Protein AF-A0A7V5LH47-F1 (afdb_monomer)

Foldseek 3Di:
DLVVVVVVPDDSVQDDDDDPDQVDQPADPPDPVSVVNRPDDDDDDDDD

Mean predicted aligned error: 3.52 Å

Structure (mmCIF, N/CA/C/O backbone):
data_AF-A0A7V5LH47-F1
#
_entry.id   AF-A0A7V5LH47-F1
#
loop_
_atom_site.group_PDB
_atom_site.id
_atom_site.type_symbol
_atom_site.label_atom_id
_atom_site.label_alt_id
_atom_site.label_comp_id
_atom_site.label_asym_id
_atom_site.label_entity_id
_atom_site.label_seq_id
_atom_site.pdbx_PDB_ins_code
_atom_site.Cartn_x
_atom_site.Cartn_y
_atom_site.Cartn_z
_atom_site.occupancy
_atom_site.B_iso_or_equiv
_atom_site.auth_seq_id
_atom_site.auth_comp_id
_atom_site.auth_asym_id
_atom_site.auth_atom_id
_atom_site.pdbx_PDB_model_num
ATOM 1 N N . VAL A 1 1 ? -0.045 -2.329 6.077 1.00 85.62 1 VAL A N 1
ATOM 2 C CA . VAL A 1 1 ? 0.045 -0.846 6.105 1.00 85.62 1 VAL A CA 1
ATOM 3 C C . VAL A 1 1 ? -0.978 -0.228 7.050 1.00 85.62 1 VAL A C 1
ATOM 5 O O . VAL A 1 1 ? -0.556 0.381 8.017 1.00 85.62 1 VAL A O 1
ATOM 8 N N . ALA A 1 2 ? -2.290 -0.415 6.856 1.00 89.44 2 ALA A N 1
ATOM 9 C CA . ALA A 1 2 ? -3.293 0.162 7.767 1.00 89.44 2 ALA A CA 1
ATOM 10 C C . ALA A 1 2 ? -3.082 -0.208 9.246 1.00 89.44 2 ALA A C 1
ATOM 12 O O . ALA A 1 2 ? -3.142 0.670 10.097 1.00 89.44 2 ALA A O 1
ATOM 13 N N . ASN A 1 3 ? -2.718 -1.462 9.536 1.00 92.00 3 ASN A N 1
ATOM 14 C CA . ASN A 1 3 ? -2.434 -1.913 10.904 1.00 92.00 3 ASN A CA 1
ATOM 15 C C . ASN A 1 3 ? -1.336 -1.095 11.600 1.00 92.00 3 ASN A C 1
ATOM 17 O O . ASN A 1 3 ? -1.443 -0.856 12.795 1.00 92.00 3 ASN A O 1
ATOM 21 N N . PHE A 1 4 ? -0.326 -0.623 10.859 1.00 93.81 4 PHE A N 1
ATOM 22 C CA . PHE A 1 4 ? 0.721 0.237 11.415 1.00 93.81 4 PHE A CA 1
ATOM 23 C C . PHE A 1 4 ? 0.147 1.583 11.872 1.00 93.81 4 PHE A C 1
ATOM 25 O O . PHE A 1 4 ? 0.477 2.073 12.943 1.00 93.81 4 PHE A O 1
ATOM 32 N N . PHE A 1 5 ? -0.754 2.186 11.098 1.00 92.44 5 PHE A N 1
ATOM 33 C CA . PHE A 1 5 ? -1.384 3.447 11.492 1.00 92.44 5 PHE A CA 1
ATOM 34 C C . PHE A 1 5 ? -2.337 3.273 12.676 1.00 92.44 5 PHE A C 1
ATOM 36 O O . PHE A 1 5 ? -2.372 4.124 13.560 1.00 92.44 5 PHE A O 1
ATOM 43 N N . ILE A 1 6 ? -3.057 2.150 12.723 1.00 93.75 6 ILE A N 1
ATOM 44 C CA . ILE A 1 6 ? -3.940 1.808 13.844 1.00 93.75 6 ILE A CA 1
ATOM 45 C C . ILE A 1 6 ? -3.125 1.621 15.128 1.00 93.75 6 ILE A C 1
ATOM 47 O O . ILE A 1 6 ? -3.475 2.195 16.156 1.00 93.75 6 ILE A O 1
ATOM 51 N N . SER A 1 7 ? -2.003 0.892 15.075 1.00 95.81 7 SER A N 1
ATOM 52 C CA . SER A 1 7 ? -1.129 0.713 16.245 1.00 95.81 7 SER A CA 1
ATOM 53 C C . SER A 1 7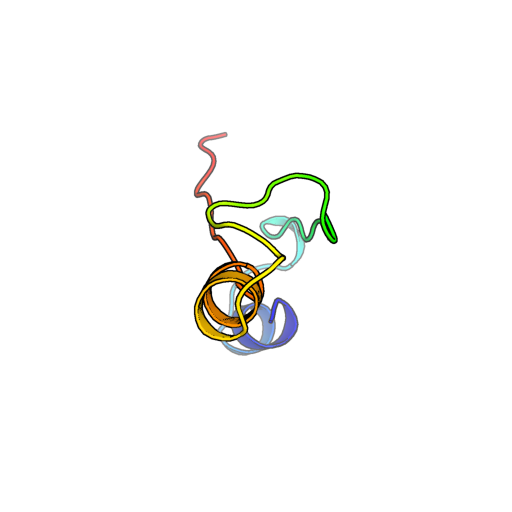 ? -0.479 2.017 16.712 1.00 95.81 7 SER A C 1
ATOM 55 O O . SER A 1 7 ? -0.139 2.140 17.881 1.00 95.81 7 SER A O 1
ATOM 57 N N . ASN A 1 8 ? -0.331 2.996 15.817 1.00 95.81 8 ASN A N 1
ATOM 58 C CA . ASN A 1 8 ? 0.144 4.345 16.133 1.00 95.81 8 ASN A CA 1
ATOM 59 C C . ASN A 1 8 ? -0.993 5.316 16.528 1.00 95.81 8 ASN A C 1
ATOM 61 O O . ASN A 1 8 ? -0.770 6.521 16.611 1.00 95.81 8 ASN A O 1
ATOM 65 N N . GLY A 1 9 ? -2.210 4.819 16.781 1.00 94.81 9 GLY A N 1
ATOM 66 C CA . GLY A 1 9 ? -3.302 5.601 17.371 1.00 94.81 9 GLY A CA 1
ATOM 67 C C . GLY A 1 9 ? -4.254 6.282 16.382 1.00 94.81 9 GLY A C 1
ATOM 68 O O . GLY A 1 9 ? -5.109 7.061 16.806 1.00 94.81 9 GLY A O 1
ATOM 69 N N . ILE A 1 10 ? -4.163 6.005 15.075 1.00 93.12 10 ILE A N 1
ATOM 70 C CA . ILE A 1 10 ? -5.182 6.473 14.125 1.00 93.12 10 ILE A CA 1
ATOM 71 C C . ILE A 1 10 ? -6.436 5.603 14.254 1.00 93.12 10 ILE A C 1
ATOM 73 O O . ILE A 1 10 ? -6.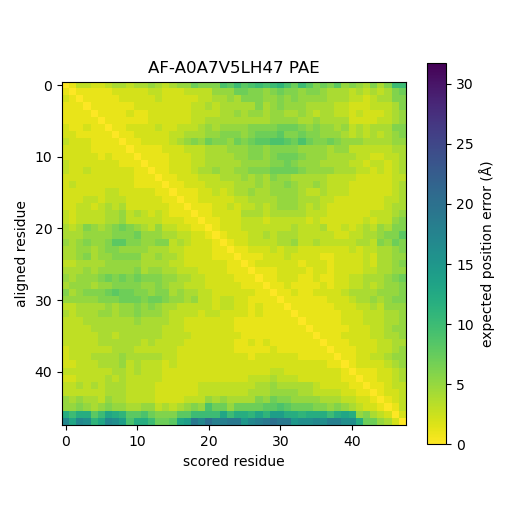378 4.393 14.040 1.00 93.12 10 ILE A O 1
ATOM 77 N N . ASP A 1 11 ? -7.581 6.232 14.546 1.00 94.75 11 ASP A N 1
ATOM 78 C CA . ASP A 1 11 ? -8.885 5.555 14.573 1.00 94.75 11 ASP A CA 1
ATOM 79 C C . ASP A 1 11 ? -9.130 4.809 13.241 1.00 94.75 11 ASP A C 1
ATOM 81 O O . ASP A 1 11 ? -9.145 5.455 12.183 1.00 94.75 11 ASP A O 1
ATOM 85 N N . PRO A 1 12 ? -9.360 3.478 13.261 1.00 92.88 12 PRO A N 1
ATOM 86 C CA . PRO A 1 12 ? -9.656 2.686 12.070 1.00 92.88 12 PRO A CA 1
ATOM 87 C C . PRO A 1 12 ? -10.779 3.263 11.200 1.00 92.88 12 PRO A C 1
ATOM 89 O O . PRO A 1 12 ? -10.722 3.151 9.979 1.00 92.88 12 PRO A O 1
ATOM 92 N N . LYS A 1 13 ? -11.769 3.945 11.794 1.00 93.94 13 LYS A N 1
ATOM 93 C CA . LYS A 1 13 ? -12.881 4.582 11.064 1.00 93.94 13 LYS A CA 1
ATOM 94 C C . LYS A 1 13 ? -12.435 5.729 10.153 1.00 93.94 13 LYS A C 1
ATOM 96 O O . LYS A 1 13 ? -13.199 6.161 9.292 1.00 93.94 13 LYS A O 1
ATOM 101 N N . ARG A 1 14 ? -11.220 6.252 10.345 1.00 92.25 14 ARG A N 1
ATOM 102 C CA . ARG A 1 14 ? -10.614 7.304 9.513 1.00 92.25 14 ARG A CA 1
ATOM 103 C C . ARG A 1 14 ? -9.777 6.747 8.363 1.00 92.25 14 ARG A C 1
ATOM 105 O O . ARG A 1 14 ? -9.292 7.531 7.550 1.00 92.25 14 ARG A O 1
ATOM 112 N N . LEU A 1 15 ? -9.585 5.430 8.291 1.00 92.62 15 LEU A N 1
ATOM 113 C CA . LEU A 1 15 ? -8.752 4.782 7.286 1.00 92.62 15 LEU A CA 1
ATOM 114 C C . LEU A 1 15 ? -9.623 4.050 6.263 1.00 92.62 15 LEU A C 1
ATOM 116 O O . LEU A 1 15 ? -10.486 3.250 6.612 1.00 92.62 15 LEU A O 1
ATOM 120 N N . LYS A 1 16 ? -9.348 4.286 4.979 1.00 92.88 16 LYS A N 1
ATOM 121 C CA . LYS A 1 16 ? -9.902 3.508 3.868 1.00 92.88 16 LYS A CA 1
ATOM 122 C C . LYS A 1 16 ? -8.748 2.885 3.094 1.00 92.88 16 LYS A C 1
ATOM 124 O O . LYS A 1 16 ? -7.888 3.604 2.594 1.00 92.88 16 LYS A O 1
ATOM 129 N N . VAL A 1 17 ? -8.738 1.559 2.995 1.00 93.31 17 VAL A N 1
ATOM 130 C CA . VAL A 1 17 ? -7.742 0.808 2.219 1.00 93.31 17 VAL A CA 1
ATOM 131 C C . VAL A 1 17 ? -8.395 0.330 0.934 1.00 93.31 17 VAL A C 1
ATOM 133 O O . VAL A 1 17 ? -9.464 -0.273 0.975 1.00 93.31 17 VAL A O 1
ATOM 136 N N . VAL A 1 18 ? -7.759 0.605 -0.201 1.00 93.50 18 VAL A N 1
ATOM 137 C CA . VAL A 1 18 ? -8.211 0.154 -1.521 1.00 93.50 18 VAL A CA 1
ATOM 138 C C . VAL A 1 18 ? -7.013 -0.455 -2.241 1.00 93.50 18 VAL A C 1
ATOM 140 O O . VAL A 1 18 ? -5.957 0.171 -2.305 1.00 93.50 18 VAL A O 1
ATOM 143 N N . GLY A 1 19 ? -7.166 -1.679 -2.746 1.00 93.25 19 GLY A N 1
ATOM 144 C CA . GLY A 1 19 ? -6.167 -2.333 -3.587 1.00 93.25 19 GLY A CA 1
ATOM 145 C C . GLY A 1 19 ? -6.515 -2.137 -5.057 1.00 93.25 19 GLY A C 1
ATOM 146 O O . GLY A 1 19 ? -7.541 -2.638 -5.500 1.00 93.25 19 GLY A O 1
ATOM 147 N N . TYR A 1 20 ? -5.674 -1.412 -5.795 1.00 93.75 20 TYR A N 1
ATOM 148 C CA . TYR A 1 20 ? -5.894 -1.126 -7.219 1.00 93.75 20 TYR A CA 1
ATOM 149 C C . TYR A 1 20 ? -5.202 -2.107 -8.176 1.00 93.75 20 TYR A C 1
ATOM 151 O O . TYR A 1 20 ? -5.452 -2.065 -9.378 1.00 93.75 20 TYR A O 1
ATOM 159 N N . GLY A 1 21 ? -4.322 -2.978 -7.673 1.00 92.44 21 GLY A N 1
ATOM 160 C CA . GLY A 1 21 ? -3.523 -3.862 -8.522 1.00 92.44 21 GLY A CA 1
ATOM 161 C C . GLY A 1 21 ? -2.775 -3.072 -9.599 1.00 92.44 21 GLY A C 1
ATOM 162 O O . GLY A 1 21 ? -2.109 -2.083 -9.302 1.00 92.44 21 GLY A O 1
ATOM 163 N N . GLU A 1 22 ? -2.933 -3.487 -10.851 1.00 91.69 22 GLU A N 1
ATOM 164 C CA . GLU A 1 22 ? -2.244 -2.910 -12.013 1.00 91.69 22 GLU A CA 1
ATOM 165 C C . GLU A 1 22 ? -3.068 -1.843 -12.750 1.00 91.69 22 GLU A C 1
ATOM 167 O O . GLU A 1 22 ? -2.659 -1.364 -13.802 1.00 91.69 22 GLU A O 1
ATOM 172 N N . GLN A 1 23 ? -4.227 -1.443 -12.216 1.00 93.81 23 GLN A N 1
ATOM 173 C CA . GLN A 1 23 ? -5.162 -0.554 -12.920 1.00 93.81 23 GLN A CA 1
ATOM 174 C C . GLN A 1 23 ? -4.624 0.869 -13.144 1.00 93.81 23 GLN A C 1
ATOM 176 O O . GLN A 1 23 ? -5.107 1.568 -14.030 1.00 93.81 23 GLN A O 1
ATOM 181 N N . PHE A 1 24 ? -3.639 1.307 -12.351 1.00 93.44 24 PHE A N 1
ATOM 182 C CA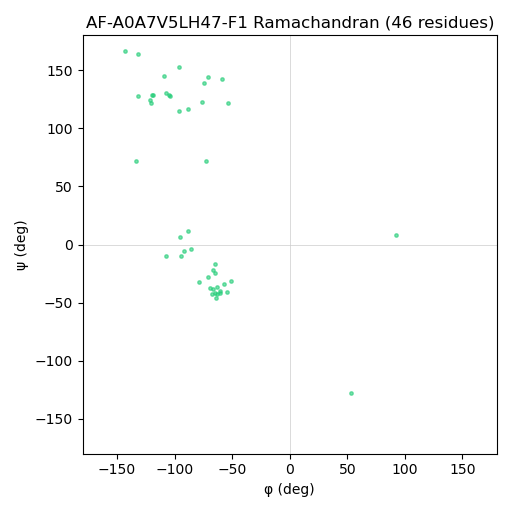 . PHE A 1 24 ? -3.087 2.667 -12.399 1.00 93.44 24 PHE A CA 1
ATOM 183 C C . PHE A 1 24 ? -1.544 2.663 -12.386 1.00 93.44 24 PHE A C 1
ATOM 185 O O . PHE A 1 24 ? -0.926 3.023 -11.368 1.00 93.44 24 PHE A O 1
ATOM 192 N N . PRO A 1 25 ? -0.904 2.242 -13.496 1.00 95.19 25 PRO A N 1
ATOM 193 C CA . PRO A 1 25 ? 0.546 2.271 -13.624 1.00 95.19 25 PRO A CA 1
ATOM 194 C C . PRO A 1 25 ? 1.043 3.717 -13.752 1.00 95.19 25 PRO A C 1
ATOM 196 O O . PRO A 1 25 ? 0.396 4.563 -14.366 1.00 95.19 25 PRO A O 1
ATOM 199 N N . ILE A 1 26 ? 2.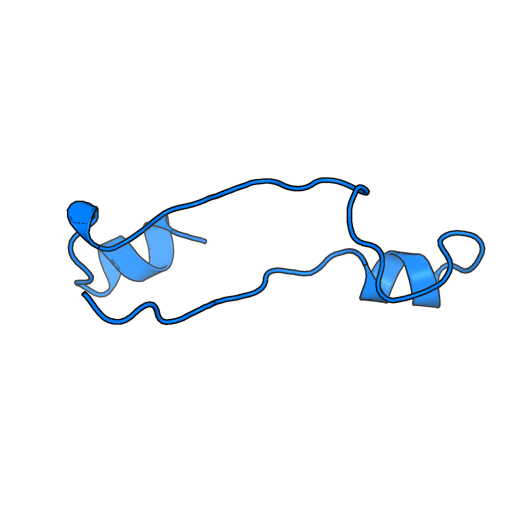206 3.997 -13.171 1.00 94.69 26 ILE A N 1
ATOM 200 C CA . ILE A 1 26 ? 2.927 5.275 -13.323 1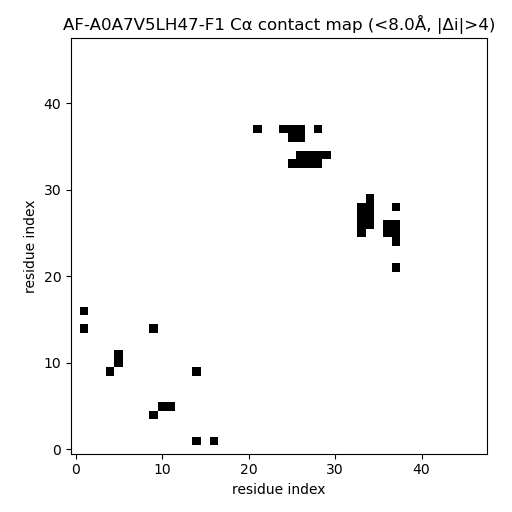.00 94.69 26 ILE A CA 1
ATOM 201 C C . ILE A 1 26 ? 4.173 5.135 -14.198 1.00 94.69 26 ILE A C 1
ATOM 203 O O . ILE A 1 26 ? 4.785 6.133 -14.563 1.00 94.69 26 ILE A O 1
ATOM 207 N N . ALA A 1 27 ? 4.547 3.901 -14.527 1.00 95.75 27 ALA A N 1
ATOM 208 C CA . ALA A 1 27 ? 5.653 3.558 -15.402 1.00 95.75 27 ALA A CA 1
ATOM 209 C C . ALA A 1 27 ? 5.297 2.335 -16.263 1.00 95.75 27 ALA A C 1
ATOM 211 O O . ALA A 1 27 ? 4.320 1.636 -15.979 1.00 95.75 27 ALA A O 1
ATOM 212 N N . SER A 1 28 ? 6.089 2.070 -17.308 1.00 95.25 28 SER A N 1
ATOM 213 C CA . SER A 1 28 ? 5.926 0.864 -18.134 1.00 95.25 28 SER A CA 1
ATOM 214 C C . SER A 1 28 ? 6.061 -0.409 -17.284 1.00 95.25 28 SER A C 1
ATOM 216 O O . SER A 1 28 ? 6.885 -0.473 -16.377 1.00 95.25 28 SER A O 1
ATOM 218 N N . ASN A 1 29 ? 5.263 -1.435 -17.584 1.00 93.44 29 ASN A N 1
ATOM 219 C CA . ASN A 1 29 ? 5.403 -2.762 -16.978 1.00 93.44 29 ASN A CA 1
ATOM 220 C C . ASN A 1 29 ? 6.429 -3.646 -17.707 1.00 93.44 29 ASN A C 1
ATOM 222 O O . ASN A 1 29 ? 6.707 -4.758 -17.254 1.00 93.44 29 ASN A O 1
ATOM 226 N N . ASP A 1 30 ? 7.003 -3.165 -18.810 1.00 96.25 30 ASP A N 1
ATOM 227 C CA . ASP A 1 30 ? 7.907 -3.947 -19.654 1.00 96.25 30 ASP A CA 1
ATOM 228 C C . ASP A 1 30 ? 9.315 -4.021 -19.047 1.00 96.25 30 ASP A C 1
ATOM 230 O O . ASP A 1 30 ? 9.989 -5.048 -19.149 1.00 96.25 30 ASP A O 1
ATOM 234 N N . THR A 1 31 ? 9.742 -2.976 -18.332 1.00 97.00 31 THR A N 1
ATOM 235 C CA . THR A 1 31 ? 11.043 -2.926 -17.650 1.00 97.00 31 THR A CA 1
ATOM 236 C C . THR A 1 31 ? 10.929 -3.319 -16.178 1.00 97.00 31 THR A C 1
ATOM 238 O O . THR A 1 31 ? 9.881 -3.149 -15.549 1.00 97.00 31 THR A O 1
ATOM 241 N N . GLU A 1 32 ? 12.007 -3.853 -15.596 1.00 96.56 32 GLU A N 1
ATOM 242 C CA . GLU A 1 32 ? 11.999 -4.200 -14.168 1.00 96.56 32 GLU A CA 1
ATOM 243 C C . GLU A 1 32 ? 11.904 -2.949 -13.297 1.00 96.56 32 GLU A C 1
ATOM 245 O O . GLU A 1 32 ? 11.151 -2.921 -12.326 1.00 96.56 32 GLU A O 1
ATOM 250 N N . GLU A 1 33 ? 12.589 -1.882 -13.698 1.00 96.50 33 GLU A N 1
ATOM 251 C CA . GLU A 1 33 ? 12.563 -0.589 -13.025 1.00 96.50 33 GLU A CA 1
ATOM 252 C C . GLU A 1 33 ? 11.141 -0.016 -13.019 1.00 96.50 33 GLU A C 1
ATOM 254 O O . GLU A 1 33 ? 10.662 0.482 -11.999 1.00 96.50 33 GLU A O 1
ATOM 259 N N . GLY A 1 34 ? 10.425 -0.132 -14.140 1.00 97.06 34 GLY A N 1
ATOM 260 C CA . GLY A 1 34 ? 9.050 0.333 -14.263 1.00 97.06 34 GLY A CA 1
ATOM 261 C C . GLY A 1 34 ? 8.068 -0.473 -13.413 1.00 97.06 34 GLY A C 1
ATOM 262 O O . GLY A 1 34 ? 7.269 0.108 -12.671 1.00 97.06 34 GLY A O 1
ATOM 263 N N . ARG A 1 35 ? 8.200 -1.807 -13.392 1.00 96.00 35 ARG A N 1
ATOM 264 C CA . ARG A 1 35 ? 7.436 -2.660 -12.467 1.00 96.00 35 ARG A CA 1
ATOM 265 C C . ARG A 1 35 ? 7.735 -2.326 -11.010 1.00 96.00 35 ARG A C 1
ATOM 267 O O . ARG A 1 35 ? 6.814 -2.289 -10.195 1.00 96.00 35 ARG A O 1
ATOM 274 N N . GLN A 1 36 ? 8.994 -2.0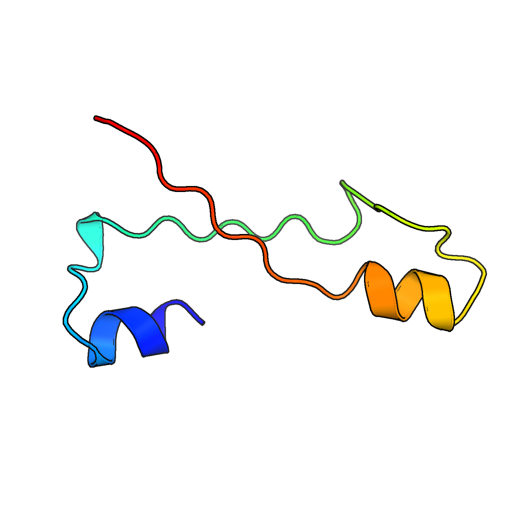56 -10.668 1.00 96.56 36 GLN A N 1
ATOM 275 C CA . GLN A 1 36 ? 9.376 -1.659 -9.316 1.00 96.56 36 GLN A CA 1
ATOM 276 C C . GLN A 1 36 ? 8.728 -0.331 -8.915 1.00 96.56 36 GLN A C 1
ATOM 278 O O . GLN A 1 36 ? 8.198 -0.238 -7.809 1.00 96.56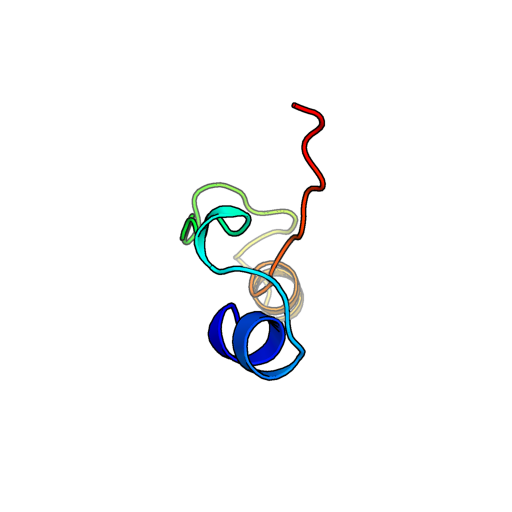 36 GLN A O 1
ATOM 283 N N . MET A 1 37 ? 8.689 0.655 -9.815 1.00 95.50 37 MET A N 1
ATOM 284 C CA . MET A 1 37 ? 7.983 1.920 -9.584 1.00 95.50 37 MET A CA 1
ATOM 285 C C . MET A 1 37 ? 6.468 1.725 -9.406 1.00 95.50 37 MET A C 1
ATOM 287 O O . MET A 1 37 ? 5.846 2.395 -8.580 1.00 95.50 37 MET A O 1
ATOM 291 N N . ASN A 1 38 ? 5.859 0.784 -10.134 1.00 96.31 38 ASN A N 1
ATOM 292 C CA . ASN A 1 38 ? 4.429 0.489 -10.016 1.00 96.31 38 ASN A CA 1
ATOM 293 C C . ASN A 1 38 ? 4.058 -0.210 -8.694 1.00 96.31 38 ASN A C 1
ATOM 295 O O . ASN A 1 38 ? 2.950 0.003 -8.194 1.00 96.31 38 ASN A O 1
ATOM 299 N N . ARG A 1 39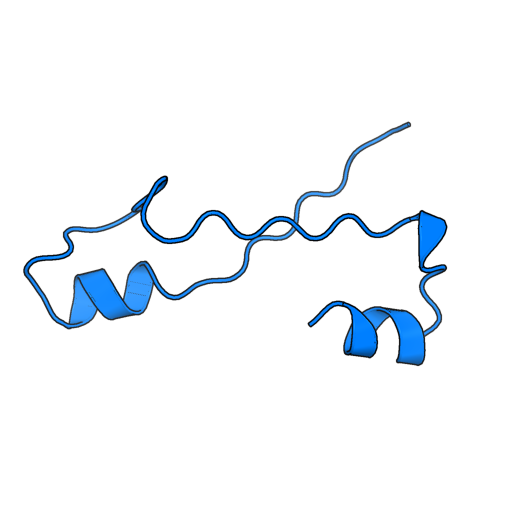 ? 4.975 -0.975 -8.079 1.00 95.12 39 ARG A N 1
ATOM 300 C CA . ARG A 1 39 ? 4.801 -1.612 -6.756 1.00 95.12 39 ARG A CA 1
ATOM 301 C C . ARG A 1 39 ? 4.876 -0.584 -5.618 1.00 95.12 39 ARG A C 1
ATOM 303 O O . ARG A 1 39 ? 5.837 -0.550 -4.853 1.00 95.12 39 ARG A O 1
ATOM 310 N N . ARG A 1 40 ? 3.843 0.252 -5.486 1.00 94.44 40 ARG A N 1
ATOM 311 C CA . ARG A 1 40 ? 3.804 1.362 -4.519 1.00 94.44 40 ARG A CA 1
ATOM 312 C C . ARG A 1 40 ? 2.515 1.415 -3.702 1.00 94.44 40 ARG A C 1
ATOM 314 O O . ARG A 1 40 ? 1.493 0.839 -4.065 1.00 94.44 40 ARG A O 1
ATOM 321 N N . VAL A 1 41 ? 2.570 2.171 -2.608 1.00 94.38 41 VAL A N 1
ATOM 322 C CA . VAL A 1 41 ? 1.411 2.529 -1.781 1.00 94.38 41 VAL A CA 1
ATOM 323 C C . VAL A 1 41 ? 1.275 4.046 -1.782 1.00 94.38 41 VAL A C 1
ATOM 325 O O . VAL A 1 41 ? 2.238 4.750 -1.496 1.00 94.38 41 VAL A O 1
ATOM 328 N N . GLU A 1 42 ? 0.079 4.547 -2.083 1.00 92.75 42 GLU A N 1
ATOM 329 C CA . GLU A 1 42 ? -0.231 5.978 -2.055 1.00 92.75 42 GLU A CA 1
ATOM 330 C C . GLU A 1 42 ? -1.155 6.325 -0.886 1.00 92.75 42 GLU A C 1
ATOM 332 O O . GLU A 1 42 ? -2.064 5.566 -0.542 1.00 92.75 42 GLU A O 1
ATOM 337 N N . PHE A 1 43 ? -0.957 7.513 -0.312 1.00 91.94 43 PHE A N 1
ATOM 338 C CA . PHE A 1 43 ? -1.787 8.046 0.763 1.00 91.94 43 PHE A CA 1
ATOM 339 C C . PHE A 1 43 ? -2.452 9.340 0.307 1.00 91.94 43 PHE A C 1
ATOM 341 O O . PHE A 1 43 ? -1.786 10.258 -0.166 1.00 91.94 43 PHE A O 1
ATOM 348 N N . LYS A 1 44 ? -3.774 9.428 0.474 1.00 92.19 44 LYS A N 1
ATOM 349 C CA . LYS A 1 44 ? -4.550 10.640 0.192 1.00 92.19 44 LYS A CA 1
ATOM 350 C C . LYS A 1 44 ? -5.278 11.074 1.456 1.00 92.19 44 LYS A C 1
ATOM 352 O O . LYS A 1 44 ? -6.031 10.295 2.037 1.00 92.19 44 LYS A O 1
ATOM 357 N N . ILE A 1 45 ? -5.058 12.319 1.872 1.00 91.56 45 ILE A N 1
ATOM 358 C CA . ILE A 1 45 ? -5.781 12.933 2.989 1.00 91.56 45 ILE A CA 1
ATOM 359 C C . ILE A 1 45 ? -7.043 13.573 2.418 1.00 91.56 45 ILE A C 1
ATOM 361 O O . ILE A 1 45 ? -6.965 14.490 1.603 1.00 91.56 45 ILE A O 1
ATOM 365 N N . ILE A 1 46 ? -8.205 13.078 2.833 1.00 90.06 46 ILE A N 1
ATOM 366 C CA . ILE A 1 46 ? -9.505 13.550 2.356 1.00 90.06 46 ILE A CA 1
ATOM 367 C C . ILE A 1 46 ? -10.113 14.430 3.451 1.00 90.06 46 ILE A C 1
ATOM 369 O O . ILE A 1 46 ? -10.180 14.017 4.612 1.00 90.06 46 ILE A O 1
ATOM 373 N N . LYS A 1 47 ? -10.524 15.652 3.099 1.00 84.06 47 LYS A N 1
ATOM 374 C CA . LYS A 1 47 ? -11.304 16.510 4.001 1.00 84.06 47 LYS A CA 1
ATOM 375 C C . LYS A 1 47 ? -12.740 15.983 4.068 1.00 84.06 47 LYS A C 1
ATOM 377 O O . LYS A 1 47 ? -13.268 15.540 3.051 1.00 84.06 47 LYS A O 1
ATOM 382 N N . ARG A 1 48 ? -13.314 15.987 5.272 1.00 67.44 48 ARG A N 1
ATOM 383 C CA . ARG A 1 48 ? -14.741 15.713 5.477 1.00 67.44 48 ARG A CA 1
ATOM 384 C C . ARG A 1 48 ? -15.595 16.839 4.920 1.00 67.44 48 ARG A C 1
ATOM 386 O O . ARG A 1 48 ? -15.108 17.991 4.963 1.00 67.44 48 ARG A O 1
#

Secondary structure (DSSP, 8-state):
-HHHHHHTT--GGG------TTSS-SS-SSSHHHHHHHS-----PPP-

Sequence (48 aa):
VANFFISNGIDPKRLKVVGYGEQFPIASNDTEEGRQMNRRVEFKIIKR

Radius of gyration: 14.0 Å; Cα contacts (8 Å, |Δi|>4): 21; chains: 1; bounding box: 27×21×37 Å

Solvent-accessible surface area (backbone atoms only — not comparab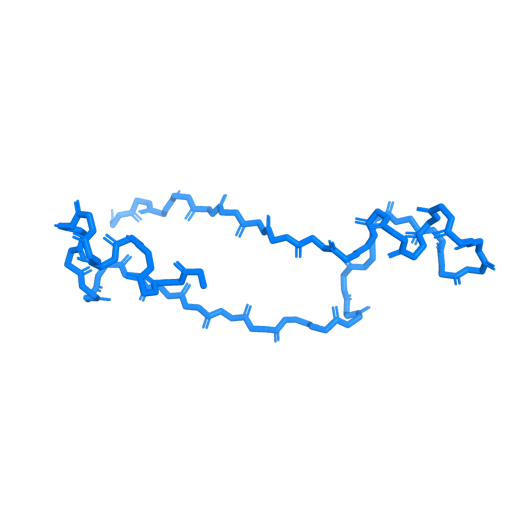le to full-atom values): 3432 Å² total; per-residue (Å²): 111,70,66,60,45,40,76,72,69,44,62,65,92,79,61,85,89,82,86,66,84,78,80,76,64,86,46,57,74,87,43,70,69,23,40,55,66,46,71,70,86,87,87,82,91,77,84,132

pLDDT: mean 93.07, std 4.52, range [67.44, 97.06]